Protein AF-A0A9P4LB19-F1 (afdb_monomer_lite)

Organism: NCBI:txid1168544

Secondary structure (DSSP, 8-state):
-----GGGGS-HHHHHHHHHHHHHHHHHH-TTS-HHHHHHHHHHHHHHHHHH--S---------

Structure (mmCIF, N/CA/C/O backbone):
data_AF-A0A9P4LB19-F1
#
_entry.id   AF-A0A9P4LB19-F1
#
loop_
_atom_site.group_PDB
_atom_site.id
_atom_site.type_symbol
_atom_site.label_atom_id
_atom_site.label_alt_id
_atom_site.label_comp_id
_atom_site.label_asym_id
_atom_site.label_entity_id
_atom_site.label_seq_id
_atom_site.pdbx_PDB_ins_code
_atom_site.Cartn_x
_atom_site.Cartn_y
_atom_site.Cartn_z
_atom_site.occupancy
_atom_site.B_iso_or_equiv
_atom_site.auth_seq_id
_atom_site.auth_comp_id
_atom_site.auth_asym_id
_atom_site.auth_atom_id
_atom_site.pdbx_PDB_model_num
ATOM 1 N N . MET A 1 1 ? 25.895 0.354 -19.687 1.00 41.16 1 MET A N 1
ATOM 2 C CA . MET A 1 1 ? 24.995 -0.614 -19.024 1.00 41.16 1 MET A CA 1
ATOM 3 C C . MET A 1 1 ? 23.690 0.100 -18.734 1.00 41.16 1 MET A C 1
ATOM 5 O O . MET A 1 1 ? 23.695 1.014 -17.923 1.00 41.16 1 MET A O 1
ATOM 9 N N . ALA A 1 2 ? 22.612 -0.237 -19.444 1.00 45.97 2 ALA A N 1
ATOM 10 C CA . ALA A 1 2 ? 21.288 0.261 -19.097 1.00 45.97 2 ALA A CA 1
ATOM 11 C C . ALA A 1 2 ? 20.896 -0.395 -17.770 1.00 45.97 2 ALA A C 1
ATOM 13 O O . ALA A 1 2 ? 20.541 -1.572 -17.742 1.00 45.97 2 ALA A O 1
ATOM 14 N N . ASN A 1 3 ? 21.054 0.332 -16.663 1.00 54.25 3 ASN A N 1
ATOM 15 C CA . ASN A 1 3 ? 20.422 -0.055 -15.414 1.00 54.25 3 ASN A CA 1
ATOM 16 C C . ASN A 1 3 ? 18.921 -0.044 -15.714 1.00 54.25 3 ASN A C 1
ATOM 18 O O . ASN A 1 3 ? 18.359 1.022 -15.961 1.00 54.25 3 ASN A O 1
ATOM 22 N N . SER A 1 4 ? 18.319 -1.225 -15.861 1.00 62.91 4 SER A N 1
ATOM 23 C CA . SER A 1 4 ? 16.885 -1.349 -16.104 1.00 62.91 4 SER A CA 1
ATOM 24 C C . SER A 1 4 ? 16.203 -0.919 -14.818 1.00 62.91 4 SER A C 1
ATOM 26 O O . SER A 1 4 ? 15.970 -1.742 -13.936 1.00 62.91 4 SER A O 1
ATOM 28 N N . ASP A 1 5 ? 15.995 0.390 -14.671 1.00 82.38 5 ASP A N 1
ATOM 29 C CA . ASP A 1 5 ? 15.366 0.956 -13.492 1.00 82.38 5 ASP A CA 1
ATOM 30 C C . ASP A 1 5 ? 13.926 0.459 -13.474 1.00 82.38 5 ASP A C 1
ATOM 32 O O . ASP A 1 5 ? 13.052 0.955 -14.183 1.00 82.38 5 ASP A O 1
ATOM 36 N N . TRP A 1 6 ? 13.701 -0.601 -12.703 1.00 86.31 6 TRP A N 1
ATOM 37 C CA . TRP A 1 6 ? 12.422 -1.288 -12.594 1.00 86.31 6 TRP A CA 1
ATOM 38 C C . TRP A 1 6 ? 11.297 -0.331 -12.180 1.00 86.31 6 TRP A C 1
ATOM 40 O O . TRP A 1 6 ? 10.130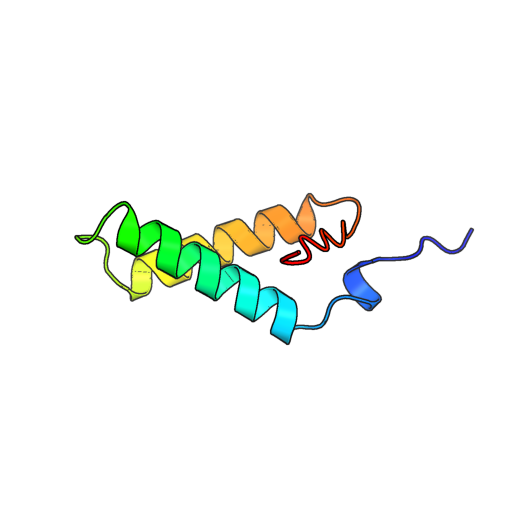 -0.591 -12.469 1.00 86.31 6 TRP A O 1
ATOM 50 N N . ARG A 1 7 ? 11.656 0.803 -11.566 1.00 86.88 7 ARG A N 1
ATOM 51 C CA . ARG A 1 7 ? 10.767 1.908 -11.208 1.00 86.88 7 ARG A CA 1
ATOM 52 C C . ARG A 1 7 ? 10.117 2.562 -12.418 1.00 86.88 7 ARG A C 1
ATOM 54 O O . ARG A 1 7 ? 8.937 2.876 -12.359 1.00 86.88 7 ARG A O 1
ATOM 61 N N . MET A 1 8 ? 10.842 2.689 -13.531 1.00 85.81 8 MET A N 1
ATOM 62 C CA . MET A 1 8 ? 10.294 3.188 -14.801 1.00 85.81 8 MET A CA 1
ATOM 63 C C . MET A 1 8 ? 9.218 2.256 -15.371 1.00 85.81 8 MET A C 1
ATOM 65 O O . MET A 1 8 ? 8.397 2.678 -16.174 1.00 85.81 8 MET A O 1
ATOM 69 N N . SER A 1 9 ? 9.243 0.977 -14.985 1.00 84.81 9 SER A N 1
ATOM 70 C CA . SER A 1 9 ? 8.278 -0.040 -15.419 1.00 84.81 9 SER A CA 1
ATOM 71 C C . SER A 1 9 ? 7.163 -0.291 -14.397 1.00 84.81 9 SER A C 1
ATOM 73 O O . SER A 1 9 ? 6.326 -1.165 -14.632 1.00 84.81 9 SER A O 1
ATOM 75 N N . LEU A 1 10 ? 7.162 0.410 -13.254 1.00 84.94 10 LEU A N 1
ATOM 76 C CA . LEU A 1 10 ? 6.152 0.251 -12.212 1.00 84.94 10 LEU A CA 1
ATOM 77 C C . LEU A 1 10 ? 5.186 1.436 -12.215 1.00 84.94 10 LEU A C 1
ATOM 79 O O . LEU A 1 10 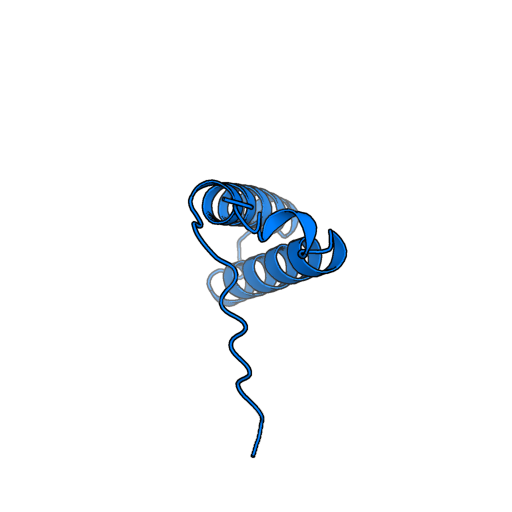? 5.524 2.537 -11.784 1.00 84.94 10 LEU A O 1
ATOM 83 N N . ASP A 1 11 ? 3.948 1.174 -12.623 1.00 88.94 11 ASP A N 1
ATOM 84 C CA . ASP A 1 11 ? 2.897 2.184 -12.614 1.00 88.94 11 ASP A CA 1
ATOM 85 C C . ASP A 1 11 ? 2.519 2.622 -11.194 1.00 88.94 11 ASP A C 1
ATOM 87 O O . ASP A 1 11 ? 2.492 1.834 -10.241 1.00 88.94 11 ASP A O 1
ATOM 91 N N . PHE A 1 12 ? 2.110 3.886 -11.067 1.00 89.62 12 PHE A N 1
ATOM 92 C CA . PHE A 1 12 ? 1.561 4.422 -9.821 1.00 89.62 12 PHE A CA 1
ATOM 93 C C . PHE A 1 12 ? 0.362 3.604 -9.310 1.00 89.62 12 PHE A C 1
ATOM 95 O O . PHE A 1 12 ? 0.217 3.398 -8.107 1.00 89.62 12 PHE A O 1
ATOM 102 N N . SER A 1 13 ? -0.470 3.080 -10.213 1.00 92.31 13 SER A N 1
ATOM 103 C CA . SER A 1 13 ? -1.612 2.224 -9.865 1.00 92.31 13 SER A CA 1
ATOM 104 C C . SER A 1 13 ? -1.188 0.936 -9.149 1.00 92.31 13 SER A C 1
ATOM 106 O O . SER A 1 13 ? -1.862 0.500 -8.214 1.00 92.31 13 SER A O 1
ATOM 108 N N . ALA A 1 14 ? -0.050 0.349 -9.528 1.00 91.25 14 ALA A N 1
ATOM 109 C CA . ALA A 1 14 ? 0.493 -0.839 -8.879 1.00 91.25 14 ALA A CA 1
ATOM 110 C C . ALA A 1 14 ? 0.976 -0.525 -7.456 1.00 91.25 14 ALA A C 1
ATOM 112 O O . ALA A 1 14 ? 0.705 -1.293 -6.529 1.00 91.25 14 ALA A O 1
ATOM 113 N N . ARG A 1 15 ? 1.613 0.637 -7.268 1.00 93.12 15 ARG A N 1
ATOM 114 C CA . ARG A 1 15 ? 2.011 1.145 -5.946 1.00 93.12 15 ARG A CA 1
ATOM 115 C C . ARG A 1 15 ? 0.801 1.409 -5.054 1.00 93.12 15 ARG A C 1
ATOM 117 O O . ARG A 1 15 ? 0.760 0.945 -3.918 1.00 93.1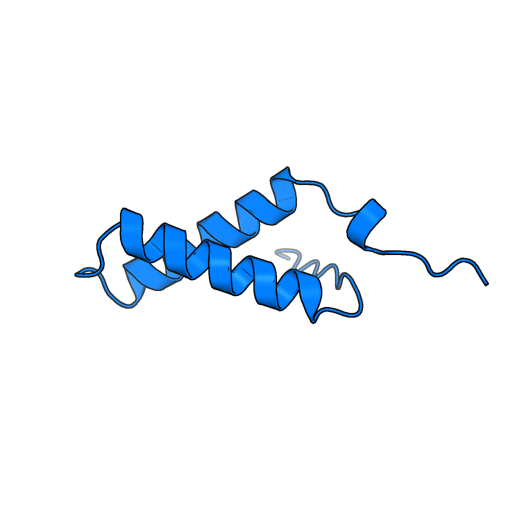2 15 ARG A O 1
ATOM 124 N N . LEU A 1 16 ? -0.235 2.054 -5.589 1.00 94.56 16 LEU A N 1
ATOM 125 C CA . LEU A 1 16 ? -1.486 2.285 -4.866 1.00 94.56 16 LEU A CA 1
ATOM 126 C C . LEU A 1 16 ? -2.158 0.965 -4.459 1.00 94.56 16 LEU A C 1
ATOM 128 O O . LEU A 1 16 ? -2.588 0.823 -3.318 1.00 94.56 16 LEU A O 1
ATOM 132 N N . SER A 1 17 ? -2.185 -0.030 -5.352 1.00 95.06 17 SER A N 1
ATOM 133 C CA . SER A 1 17 ? -2.705 -1.366 -5.035 1.00 95.06 17 SER A CA 1
ATOM 134 C C . SER A 1 17 ? -1.930 -2.033 -3.893 1.00 95.06 17 SER A C 1
ATOM 136 O O . SER A 1 17 ? -2.537 -2.685 -3.041 1.00 95.06 17 SER A O 1
ATOM 138 N N . ALA A 1 18 ? -0.605 -1.861 -3.841 1.00 94.56 18 ALA A N 1
ATOM 139 C CA . ALA A 1 18 ? 0.213 -2.354 -2.737 1.00 94.56 18 ALA A CA 1
ATOM 140 C C . ALA A 1 18 ? -0.154 -1.667 -1.413 1.00 94.56 18 ALA A C 1
ATOM 142 O O . ALA A 1 18 ? -0.404 -2.366 -0.432 1.00 94.56 18 ALA A O 1
ATOM 143 N N . VAL A 1 19 ? -0.286 -0.334 -1.400 1.00 96.06 19 VAL A N 1
ATOM 144 C CA . VAL A 1 19 ? -0.741 0.417 -0.215 1.00 96.06 19 VAL A CA 1
ATOM 145 C C . VAL A 1 19 ? -2.096 -0.101 0.264 1.00 96.06 19 VAL A C 1
ATOM 147 O O . VAL A 1 19 ? -2.230 -0.437 1.435 1.00 96.06 19 VAL A O 1
ATOM 150 N N . THR A 1 20 ? -3.079 -0.258 -0.628 1.00 95.25 20 THR A N 1
ATOM 151 C CA . THR A 1 20 ? -4.407 -0.777 -0.260 1.00 95.25 20 THR A CA 1
ATOM 152 C C . THR A 1 20 ? -4.327 -2.169 0.362 1.00 95.25 20 THR A C 1
ATOM 154 O O . THR A 1 20 ? -4.961 -2.417 1.385 1.00 95.25 20 THR A O 1
ATOM 157 N N . LYS A 1 21 ? -3.521 -3.076 -0.205 1.00 96.31 21 LYS A N 1
ATOM 158 C CA . LYS A 1 21 ? -3.331 -4.426 0.350 1.00 96.31 21 LYS A CA 1
ATOM 159 C C . LYS A 1 21 ? -2.711 -4.387 1.746 1.00 96.31 21 LYS A C 1
ATOM 161 O O . LYS A 1 21 ? -3.170 -5.116 2.621 1.00 96.31 21 LYS A O 1
ATOM 166 N N . ILE A 1 22 ? -1.709 -3.534 1.961 1.00 96.12 22 ILE A N 1
ATOM 167 C CA . ILE A 1 22 ? -1.079 -3.357 3.275 1.00 96.12 22 ILE A CA 1
ATOM 168 C C . ILE A 1 22 ? -2.090 -2.768 4.269 1.00 96.12 22 ILE A C 1
ATOM 170 O O . ILE A 1 22 ? -2.214 -3.288 5.372 1.00 96.12 22 ILE A O 1
ATOM 174 N N . THR A 1 23 ? -2.874 -1.758 3.876 1.00 96.25 23 THR A N 1
ATOM 175 C CA . THR A 1 23 ? -3.942 -1.192 4.717 1.00 96.25 23 THR A CA 1
ATOM 176 C C . THR A 1 23 ? -4.951 -2.260 5.134 1.00 96.25 23 THR A C 1
ATOM 178 O O . THR A 1 23 ? -5.251 -2.377 6.318 1.00 96.25 23 THR A O 1
ATOM 181 N 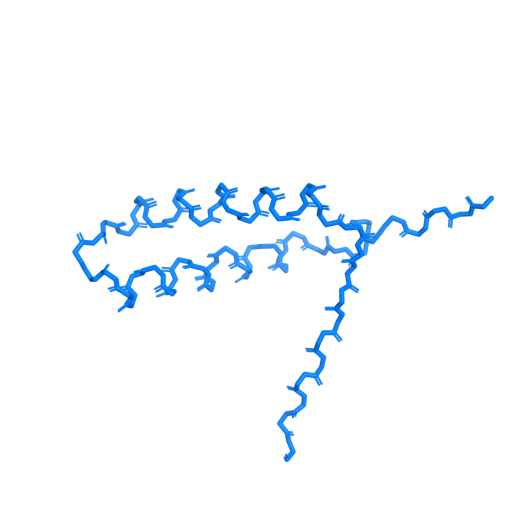N . CYS A 1 24 ? -5.443 -3.078 4.197 1.00 95.19 24 CYS A N 1
ATOM 182 C CA . CYS A 1 24 ? -6.368 -4.165 4.522 1.00 95.19 24 CYS A CA 1
ATOM 183 C C . CYS A 1 24 ? -5.741 -5.179 5.484 1.00 95.19 24 CYS A C 1
ATOM 185 O O . CYS A 1 24 ? -6.407 -5.626 6.415 1.00 95.19 24 CYS A O 1
ATOM 187 N N . ALA A 1 25 ? -4.465 -5.526 5.294 1.00 96.00 25 ALA A N 1
ATOM 188 C CA . ALA A 1 25 ? -3.756 -6.435 6.188 1.00 96.00 25 ALA A CA 1
ATOM 189 C C . ALA A 1 25 ? -3.621 -5.856 7.607 1.00 96.00 25 ALA A C 1
ATOM 191 O O . ALA A 1 25 ? -3.862 -6.575 8.577 1.00 96.00 25 ALA A O 1
ATOM 192 N N . LEU A 1 26 ? -3.310 -4.559 7.729 1.00 95.69 26 LEU A N 1
ATOM 193 C CA . LEU A 1 26 ? -3.242 -3.852 9.012 1.00 95.69 26 LEU A CA 1
ATOM 194 C C . LEU A 1 26 ? -4.596 -3.863 9.726 1.00 95.69 26 LEU A C 1
ATOM 196 O O . LEU A 1 26 ? -4.666 -4.300 10.866 1.00 95.69 26 LEU A O 1
ATOM 200 N N . GLN A 1 27 ? -5.678 -3.494 9.036 1.00 94.44 27 GLN A N 1
ATOM 201 C CA . GLN A 1 27 ? -7.026 -3.481 9.621 1.00 94.44 27 GLN A CA 1
ATOM 202 C C . GLN A 1 27 ? -7.566 -4.875 9.957 1.00 94.44 27 GLN A C 1
ATOM 204 O O . GLN A 1 27 ? -8.370 -5.029 10.869 1.00 94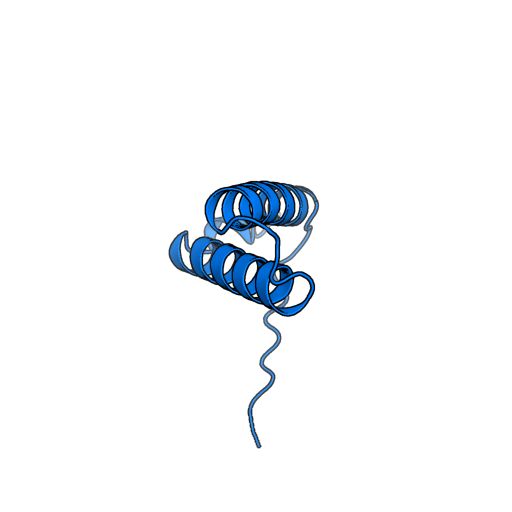.44 27 GLN A O 1
ATOM 209 N N . THR A 1 28 ? -7.149 -5.902 9.214 1.00 95.06 28 THR A N 1
ATOM 210 C CA . THR A 1 28 ? -7.526 -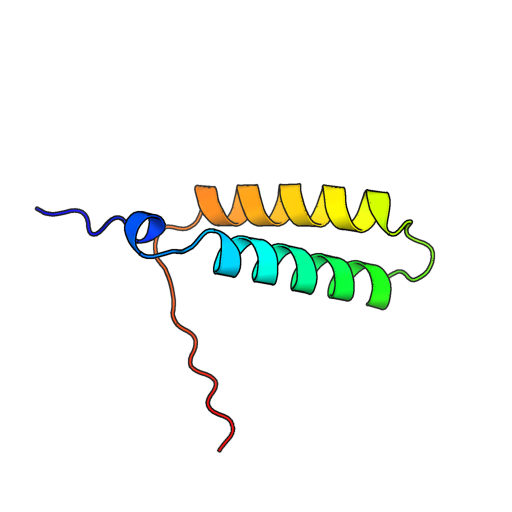7.291 9.519 1.00 95.06 28 THR A CA 1
ATOM 211 C C . THR A 1 28 ? -6.784 -7.801 10.754 1.00 95.06 28 THR A C 1
ATOM 213 O O . THR A 1 28 ? -7.342 -8.567 11.533 1.00 95.06 28 THR A O 1
ATOM 216 N N . SER A 1 29 ? -5.526 -7.386 10.928 1.00 95.56 29 SER A N 1
ATOM 217 C CA . SER A 1 29 ? -4.687 -7.792 12.062 1.00 95.56 29 SER A CA 1
ATOM 218 C C . SER A 1 29 ? -5.045 -7.031 13.338 1.00 95.56 29 SER A C 1
ATOM 220 O O . SER A 1 29 ? -5.036 -7.611 14.419 1.00 95.56 29 SER A O 1
ATOM 222 N N . ASP A 1 30 ? -5.385 -5.750 13.200 1.00 93.38 30 ASP A N 1
ATOM 223 C CA . ASP A 1 30 ? -5.862 -4.885 14.271 1.00 93.38 30 ASP A CA 1
ATOM 224 C C . ASP A 1 30 ? -7.111 -4.107 13.814 1.00 93.38 30 ASP A C 1
ATOM 226 O O . ASP A 1 30 ? -7.004 -3.043 13.194 1.00 93.38 30 ASP A O 1
ATOM 230 N N . PRO A 1 31 ? -8.314 -4.613 14.138 1.00 91.38 31 PRO A N 1
ATOM 231 C CA . PRO A 1 31 ? -9.574 -3.954 13.802 1.00 91.38 31 PRO A CA 1
ATOM 232 C C . PRO A 1 31 ? -9.821 -2.644 14.559 1.00 91.38 31 PRO A C 1
ATOM 234 O O . PRO A 1 31 ? -10.750 -1.914 14.216 1.00 91.38 31 PRO A O 1
ATOM 237 N N . THR A 1 32 ? -9.046 -2.357 15.611 1.00 94.56 32 THR A N 1
ATOM 238 C CA . THR A 1 32 ? -9.187 -1.127 16.405 1.00 94.56 32 THR A CA 1
ATOM 239 C C . THR A 1 32 ? -8.415 0.045 15.806 1.00 94.56 32 THR A C 1
ATOM 241 O O . THR A 1 32 ? -8.682 1.200 16.143 1.00 94.56 32 THR A O 1
ATOM 244 N N . LEU A 1 33 ? -7.503 -0.240 14.873 1.00 93.50 33 LEU A N 1
ATOM 245 C CA . LEU A 1 33 ? -6.734 0.762 14.158 1.00 93.50 33 LEU A CA 1
ATOM 246 C C . LEU A 1 33 ? -7.638 1.590 13.235 1.00 93.50 33 LEU A C 1
ATOM 248 O O . LEU A 1 33 ? -8.361 1.063 12.382 1.00 93.50 33 LEU A O 1
ATOM 252 N N . SER A 1 34 ? -7.552 2.916 13.363 1.00 95.06 34 SER A N 1
ATOM 253 C CA . SER A 1 34 ? -8.273 3.835 12.485 1.00 95.06 34 SER A CA 1
ATOM 254 C C . SER A 1 34 ? -7.901 3.586 11.017 1.00 95.06 34 SER A C 1
ATOM 256 O O . SER A 1 34 ? -6.715 3.461 10.694 1.00 95.06 34 SER A O 1
ATOM 258 N N . PRO A 1 35 ? -8.873 3.590 10.084 1.00 91.81 35 PRO A N 1
ATOM 259 C CA . PRO A 1 35 ? -8.588 3.500 8.655 1.00 91.81 35 PRO A CA 1
ATOM 260 C C . PRO A 1 35 ? -7.614 4.570 8.152 1.00 91.81 35 PRO A C 1
ATOM 262 O O . PRO A 1 35 ? -6.877 4.332 7.199 1.00 91.81 35 PRO A O 1
ATOM 265 N N . GLU A 1 36 ? -7.609 5.759 8.757 1.00 94.81 36 GLU A N 1
ATOM 266 C CA . GLU A 1 36 ? -6.674 6.826 8.392 1.00 94.81 36 GLU A CA 1
ATOM 267 C C . GLU A 1 36 ? -5.239 6.509 8.797 1.00 94.81 36 GLU A C 1
ATOM 269 O O . GLU A 1 36 ? -4.326 6.677 7.985 1.00 94.81 36 GLU A O 1
ATOM 274 N N . ASP A 1 37 ? -5.053 6.003 10.013 1.00 95.12 37 ASP A N 1
ATOM 275 C CA . ASP A 1 37 ? -3.738 5.639 10.533 1.00 95.12 37 ASP A CA 1
ATOM 276 C C . ASP A 1 37 ? -3.192 4.416 9.792 1.00 95.12 37 ASP A C 1
ATOM 278 O O . ASP A 1 37 ? -2.073 4.456 9.285 1.00 95.12 37 ASP A O 1
ATOM 282 N N . ALA A 1 38 ? -4.032 3.401 9.559 1.00 95.44 38 ALA A N 1
ATOM 283 C CA . ALA A 1 38 ? -3.685 2.233 8.752 1.00 95.44 38 ALA A CA 1
ATOM 284 C C . ALA A 1 38 ? -3.248 2.601 7.323 1.00 95.44 38 ALA A C 1
ATOM 286 O O . ALA A 1 38 ? -2.326 1.998 6.772 1.00 95.44 38 ALA A O 1
ATOM 287 N N . ARG A 1 39 ? -3.892 3.594 6.691 1.00 96.25 39 ARG A N 1
ATOM 288 C CA . ARG A 1 39 ? -3.473 4.094 5.369 1.00 96.25 39 ARG A CA 1
ATOM 289 C C . ARG A 1 39 ? -2.143 4.835 5.430 1.00 96.25 39 ARG A C 1
ATOM 291 O O . ARG A 1 39 ? -1.326 4.664 4.527 1.00 96.25 39 ARG A O 1
ATOM 298 N N . ARG A 1 40 ? -1.927 5.658 6.460 1.00 96.56 40 ARG A N 1
ATOM 299 C CA . ARG A 1 40 ? -0.676 6.409 6.637 1.00 96.56 40 ARG A CA 1
ATOM 300 C C . ARG A 1 40 ? 0.500 5.456 6.836 1.00 96.56 40 ARG A C 1
ATOM 302 O O . ARG A 1 40 ? 1.495 5.566 6.121 1.00 96.56 40 ARG A O 1
ATOM 309 N N . ASP A 1 41 ? 0.342 4.478 7.717 1.00 95.75 41 ASP A N 1
ATOM 310 C CA . ASP A 1 41 ? 1.367 3.476 8.005 1.00 95.75 41 ASP A CA 1
ATOM 311 C C . ASP A 1 41 ? 1.644 2.595 6.784 1.00 95.75 41 ASP A C 1
ATOM 313 O O . ASP A 1 41 ? 2.803 2.353 6.439 1.00 95.75 41 ASP A O 1
ATOM 317 N N . ALA A 1 42 ? 0.597 2.198 6.053 1.00 96.69 42 ALA A N 1
ATOM 318 C CA . ALA A 1 42 ? 0.739 1.464 4.799 1.00 96.69 42 ALA A CA 1
ATOM 319 C C . ALA A 1 42 ? 1.516 2.250 3.732 1.00 96.69 42 ALA A C 1
ATOM 321 O O . ALA A 1 42 ? 2.359 1.675 3.044 1.00 96.69 42 ALA A O 1
ATOM 322 N N . ALA A 1 43 ? 1.270 3.556 3.596 1.00 96.44 43 ALA A N 1
ATOM 323 C CA . ALA A 1 43 ? 1.985 4.406 2.645 1.00 96.44 43 ALA A CA 1
ATOM 324 C C . ALA A 1 43 ? 3.468 4.576 3.015 1.00 96.44 43 ALA A C 1
ATOM 326 O O . ALA A 1 43 ? 4.333 4.540 2.136 1.00 96.44 43 ALA A O 1
ATOM 327 N N . ILE A 1 44 ? 3.779 4.715 4.309 1.00 97.19 44 ILE A N 1
ATOM 328 C CA . ILE A 1 44 ? 5.162 4.774 4.805 1.00 97.19 44 ILE A CA 1
ATOM 329 C C . ILE A 1 44 ? 5.875 3.446 4.533 1.00 97.19 44 ILE A C 1
ATOM 331 O O . ILE A 1 44 ? 6.994 3.441 4.014 1.00 97.19 44 ILE A O 1
ATOM 335 N N . ALA A 1 45 ? 5.227 2.321 4.843 1.00 95.75 45 ALA A N 1
ATOM 336 C CA . ALA A 1 45 ? 5.773 0.991 4.607 1.00 95.75 45 ALA A CA 1
ATOM 337 C C . ALA A 1 45 ? 6.032 0.735 3.113 1.00 95.75 45 ALA A C 1
ATOM 339 O O . ALA A 1 45 ? 7.126 0.306 2.748 1.00 95.75 45 ALA A O 1
ATOM 340 N N . GLU A 1 46 ? 5.069 1.055 2.242 1.00 95.94 46 GLU A N 1
ATOM 341 C CA . GLU A 1 46 ? 5.233 0.934 0.788 1.00 95.94 46 GLU A CA 1
ATOM 342 C C . GLU A 1 46 ? 6.377 1.807 0.276 1.00 95.94 46 GLU A C 1
ATOM 344 O O . GLU A 1 46 ? 7.205 1.325 -0.491 1.00 95.94 46 GLU A O 1
ATOM 349 N N . THR A 1 47 ? 6.479 3.054 0.740 1.00 94.81 47 THR A N 1
ATOM 350 C CA . THR A 1 47 ? 7.529 3.978 0.292 1.00 94.81 47 THR A CA 1
ATOM 351 C C . THR A 1 47 ? 8.918 3.471 0.672 1.00 94.81 47 THR A C 1
ATOM 353 O O . THR A 1 47 ? 9.838 3.519 -0.147 1.00 94.81 47 THR A O 1
ATOM 356 N N . ARG A 1 48 ? 9.075 2.943 1.894 1.00 95.38 48 ARG A N 1
ATOM 357 C CA . ARG A 1 48 ? 10.334 2.329 2.342 1.00 95.38 48 ARG A CA 1
ATOM 358 C C . ARG A 1 48 ? 10.691 1.121 1.484 1.00 95.38 48 ARG A C 1
ATOM 360 O O . ARG A 1 48 ? 11.790 1.079 0.942 1.00 95.38 48 ARG A O 1
ATOM 367 N N . LEU A 1 49 ? 9.741 0.209 1.270 1.00 92.12 49 LEU A N 1
ATOM 368 C CA . LEU A 1 49 ? 9.930 -0.958 0.403 1.00 92.12 49 LEU A CA 1
ATOM 369 C C . LEU A 1 49 ? 10.303 -0.553 -1.027 1.00 92.12 49 LEU A C 1
ATOM 371 O O . LEU A 1 49 ? 11.231 -1.113 -1.600 1.00 92.12 49 LEU A O 1
ATOM 375 N N . TYR A 1 50 ? 9.626 0.444 -1.595 1.00 91.00 50 TYR A N 1
ATOM 376 C CA . TYR A 1 50 ? 9.900 0.946 -2.939 1.00 91.00 50 TYR A CA 1
ATOM 377 C C . TYR A 1 50 ? 11.306 1.547 -3.066 1.00 91.00 50 TYR A C 1
ATOM 379 O O . TYR A 1 50 ? 11.949 1.405 -4.108 1.00 91.00 50 TYR A O 1
ATOM 387 N N . HIS A 1 51 ? 11.804 2.227 -2.032 1.00 90.62 51 HIS A N 1
ATOM 388 C CA . HIS A 1 51 ? 13.143 2.814 -2.041 1.00 90.62 51 HIS A CA 1
ATOM 389 C C . HIS A 1 51 ? 14.242 1.765 -1.821 1.00 90.62 51 HIS A C 1
ATOM 391 O O . HIS A 1 51 ? 15.237 1.757 -2.541 1.00 90.62 51 HIS A O 1
ATOM 397 N N . GLU A 1 52 ? 14.039 0.849 -0.874 1.00 91.56 52 GLU A N 1
ATOM 398 C CA . GLU A 1 52 ? 15.007 -0.195 -0.517 1.00 91.56 52 GLU A CA 1
ATOM 399 C C . GLU A 1 52 ? 15.088 -1.308 -1.581 1.00 91.56 52 GLU A C 1
ATOM 401 O O . GLU A 1 52 ? 16.144 -1.922 -1.771 1.00 91.56 52 GLU A O 1
ATOM 406 N N . ALA A 1 53 ? 14.003 -1.545 -2.328 1.00 89.06 53 ALA A N 1
ATOM 407 C CA . ALA A 1 53 ? 13.947 -2.573 -3.359 1.00 89.06 53 ALA A CA 1
ATOM 408 C C . ALA A 1 53 ? 14.953 -2.332 -4.499 1.00 89.06 53 ALA A C 1
ATOM 410 O O . ALA A 1 53 ? 15.066 -1.249 -5.081 1.00 89.06 53 ALA A O 1
ATOM 411 N N . GLN A 1 54 ? 15.656 -3.407 -4.856 1.00 87.75 54 GLN A N 1
ATOM 412 C CA . GLN A 1 54 ? 16.639 -3.430 -5.943 1.00 87.75 54 GLN A CA 1
ATOM 413 C C . GLN A 1 54 ? 16.056 -3.958 -7.261 1.00 87.75 54 GLN A C 1
ATOM 415 O O . GLN A 1 54 ? 16.666 -3.793 -8.312 1.00 87.75 54 GLN A O 1
ATOM 420 N N . SER A 1 55 ? 14.884 -4.601 -7.225 1.00 86.25 55 SER A N 1
ATOM 421 C CA . SER A 1 55 ? 14.254 -5.198 -8.403 1.00 86.25 55 SER A CA 1
ATOM 422 C C . SER A 1 55 ? 12.750 -5.396 -8.213 1.00 86.25 55 SER A C 1
ATOM 424 O O . SER A 1 55 ? 12.273 -5.574 -7.091 1.00 86.25 55 SER A O 1
ATOM 426 N N . ILE A 1 56 ? 12.016 -5.428 -9.327 1.00 82.81 56 ILE A N 1
ATOM 427 C CA . ILE A 1 56 ? 10.613 -5.838 -9.376 1.00 82.81 56 ILE A CA 1
ATOM 428 C C . ILE A 1 56 ? 10.524 -7.355 -9.583 1.00 82.81 56 ILE A C 1
ATOM 430 O O . ILE A 1 56 ? 10.736 -7.875 -10.678 1.00 82.81 56 ILE A O 1
ATOM 434 N N . VAL A 1 57 ? 10.181 -8.098 -8.533 1.00 80.44 57 VAL A N 1
ATOM 435 C CA . VAL A 1 57 ? 9.873 -9.528 -8.672 1.00 80.44 57 VAL A CA 1
ATOM 436 C C . VAL A 1 57 ? 8.399 -9.664 -9.038 1.00 80.44 57 VAL A C 1
ATOM 438 O O . VAL A 1 57 ? 7.517 -9.507 -8.193 1.00 80.44 57 VAL A O 1
ATOM 441 N N . LYS A 1 58 ? 8.106 -9.966 -10.308 1.00 65.19 58 LYS A N 1
ATOM 442 C CA . LYS A 1 58 ? 6.759 -10.376 -10.725 1.00 65.19 58 LYS A CA 1
ATOM 443 C C . LYS A 1 58 ? 6.482 -11.770 -10.174 1.00 65.19 58 LYS A C 1
ATOM 445 O O . LYS A 1 58 ? 6.774 -12.771 -10.818 1.00 65.19 58 LYS A O 1
ATOM 450 N N . ASN A 1 59 ? 5.914 -11.840 -8.975 1.00 54.53 59 ASN A N 1
ATOM 451 C CA . ASN A 1 59 ? 5.375 -13.094 -8.473 1.00 54.53 59 ASN A CA 1
ATOM 452 C C . ASN A 1 59 ? 4.046 -13.379 -9.183 1.00 54.53 59 ASN A C 1
ATOM 454 O O . ASN A 1 59 ? 2.976 -12.977 -8.727 1.00 54.53 59 ASN A O 1
ATOM 458 N N . SER A 1 60 ? 4.114 -14.062 -10.323 1.00 48.78 60 SER A N 1
ATOM 459 C CA . SER A 1 60 ? 2.968 -14.718 -10.942 1.00 48.78 60 SER A CA 1
ATOM 460 C C . SER A 1 60 ? 2.610 -15.953 -10.117 1.00 48.78 60 SER A C 1
ATOM 462 O O . SER A 1 60 ? 2.865 -17.080 -10.535 1.00 48.78 60 SER A O 1
ATOM 464 N N . ARG A 1 61 ? 2.007 -15.773 -8.935 1.00 49.66 61 ARG A N 1
ATOM 465 C CA . ARG A 1 61 ? 1.180 -16.849 -8.377 1.00 49.66 61 ARG A CA 1
ATOM 466 C C . ARG A 1 61 ? -0.084 -16.920 -9.222 1.00 49.66 61 ARG A C 1
ATOM 468 O O . ARG A 1 61 ? -1.111 -16.334 -8.893 1.00 49.66 61 ARG A O 1
ATOM 475 N N . GLY A 1 62 ? 0.076 -17.581 -10.367 1.00 42.47 62 GLY A N 1
ATOM 476 C CA . GLY A 1 62 ? -1.011 -18.166 -11.117 1.00 42.47 62 GLY A CA 1
ATOM 477 C C . GLY A 1 62 ? -1.771 -19.083 -10.176 1.00 42.47 62 GLY A C 1
ATOM 478 O O . GLY A 1 62 ? -1.198 -19.967 -9.544 1.00 42.47 62 GLY A O 1
ATOM 479 N N . LEU A 1 63 ? -3.056 -18.794 -10.050 1.00 46.72 63 LEU A N 1
ATOM 480 C CA . LEU A 1 63 ? -4.039 -19.783 -9.669 1.00 46.72 63 LEU A CA 1
ATOM 481 C C . LEU A 1 63 ? -4.007 -20.847 -10.776 1.00 46.72 63 LEU A C 1
ATOM 483 O O . LEU A 1 63 ? -4.311 -20.551 -11.933 1.00 46.72 63 LEU A O 1
ATOM 487 N N . SER A 1 64 ? -3.554 -22.047 -10.446 1.00 45.78 64 SER A N 1
ATOM 488 C CA . SER A 1 64 ? -3.758 -23.276 -11.215 1.00 45.78 64 SER A CA 1
ATOM 489 C C . SER A 1 64 ? -3.914 -24.409 -10.220 1.00 45.78 64 SER A C 1
ATOM 491 O O . SER A 1 64 ? -3.110 -24.436 -9.261 1.00 45.78 64 SER A O 1
#

Radius of gyration: 14.13 Å; chains: 1; bounding box: 35×30×36 Å

pLDDT: mean 85.27, std 16.53, range [41.16, 97.19]

Foldseek 3Di:
DPLVLCVVVDDPVNLVVQLVVQLVVVCVVPVPDDSVNSSVVSNVVSVVCSVPDSHDDPPPPDDD

Sequence (64 aa):
MANSDWRMSLDFSARLSAVTKITCALQTSDPTLSPEDARRDAAIAETRLYHEAQSIVKNSRGLS